Protein AF-A0A066WRY9-F1 (afdb_monomer)

Organism: NCBI:txid1492738

Structure (mmCIF, N/CA/C/O backbone):
data_AF-A0A066WRY9-F1
#
_entry.id   AF-A0A066WRY9-F1
#
loop_
_atom_site.group_PDB
_atom_site.id
_atom_site.type_symbol
_atom_site.label_atom_id
_atom_site.label_alt_id
_atom_site.label_comp_id
_atom_site.label_asym_id
_atom_site.label_entity_id
_atom_site.label_seq_id
_atom_site.pdbx_PDB_ins_code
_atom_site.Cartn_x
_atom_site.Cartn_y
_atom_site.Cartn_z
_atom_site.occupancy
_atom_site.B_iso_or_equiv
_atom_site.auth_seq_id
_atom_site.auth_comp_id
_atom_site.auth_asym_id
_atom_site.auth_atom_id
_atom_site.pdbx_PDB_model_num
ATOM 1 N N . MET A 1 1 ? 4.519 -22.756 -30.132 1.00 34.31 1 MET A N 1
ATOM 2 C CA . MET A 1 1 ? 4.756 -21.358 -29.706 1.00 34.31 1 MET A CA 1
ATOM 3 C C . MET A 1 1 ? 3.514 -20.872 -28.980 1.00 34.31 1 MET A C 1
ATOM 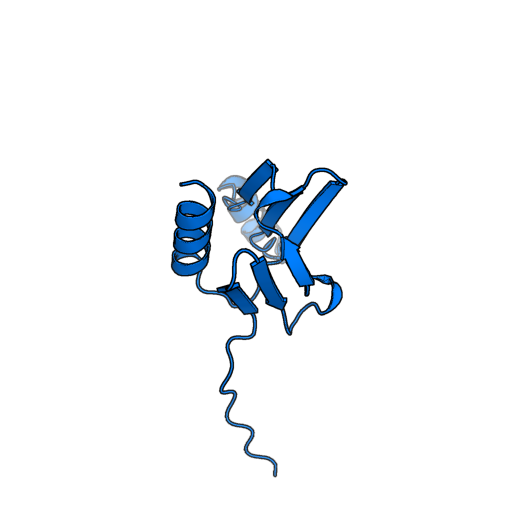5 O O . MET A 1 1 ? 2.454 -20.861 -29.589 1.00 34.31 1 MET A O 1
ATOM 9 N N . LYS A 1 2 ? 3.602 -20.579 -27.677 1.00 33.09 2 LYS A N 1
ATOM 10 C CA . LYS A 1 2 ? 2.470 -20.047 -26.904 1.00 33.09 2 LYS A CA 1
ATOM 11 C C . LYS A 1 2 ? 2.361 -18.541 -27.152 1.00 33.09 2 LYS A C 1
ATOM 13 O O . LYS A 1 2 ? 3.245 -17.794 -26.748 1.00 33.09 2 LYS A O 1
ATOM 18 N N . ASN A 1 3 ? 1.285 -18.118 -27.808 1.00 44.00 3 ASN A N 1
ATOM 19 C CA . ASN A 1 3 ? 0.865 -16.720 -27.871 1.00 44.00 3 ASN A CA 1
ATOM 20 C C . ASN A 1 3 ? 0.121 -16.380 -26.574 1.00 44.00 3 ASN A C 1
ATOM 22 O O . ASN A 1 3 ? -1.107 -16.396 -26.539 1.00 44.00 3 ASN A O 1
ATOM 26 N N . GLU A 1 4 ? 0.845 -16.114 -25.491 1.00 40.78 4 GLU A N 1
ATOM 27 C CA . GLU A 1 4 ? 0.231 -15.514 -24.304 1.00 40.78 4 GLU A CA 1
ATOM 28 C C . GLU A 1 4 ? 0.170 -13.995 -24.500 1.00 40.78 4 GLU A C 1
ATOM 30 O O . GLU A 1 4 ? 1.135 -13.262 -24.293 1.00 40.78 4 GLU A O 1
ATOM 35 N N . ILE A 1 5 ? -0.993 -13.523 -24.952 1.00 48.50 5 ILE A N 1
ATOM 36 C CA . ILE A 1 5 ? -1.377 -12.112 -24.912 1.00 48.50 5 ILE A CA 1
ATOM 37 C C . ILE A 1 5 ? -1.486 -11.750 -23.424 1.00 48.50 5 ILE A C 1
ATOM 39 O O . ILE A 1 5 ? -2.456 -12.143 -22.778 1.00 48.50 5 ILE A O 1
ATOM 43 N N . ARG A 1 6 ? -0.490 -11.055 -22.851 1.00 42.41 6 ARG A N 1
ATOM 44 C CA . ARG A 1 6 ? -0.572 -10.529 -21.474 1.00 42.41 6 ARG A CA 1
ATOM 45 C C . ARG A 1 6 ? -1.826 -9.658 -21.361 1.00 42.41 6 ARG A C 1
ATOM 47 O O . ARG A 1 6 ? -1.872 -8.576 -21.940 1.00 42.41 6 ARG A O 1
ATOM 54 N N . LYS A 1 7 ? -2.850 -10.154 -20.662 1.00 39.44 7 LYS A N 1
ATOM 55 C CA . LYS A 1 7 ? -4.183 -9.532 -20.589 1.00 39.44 7 LYS A CA 1
ATOM 56 C C . LYS A 1 7 ? -4.581 -9.046 -19.192 1.00 39.44 7 LYS A C 1
ATOM 58 O O . LYS A 1 7 ? -5.725 -8.654 -19.013 1.00 39.44 7 LYS A O 1
ATOM 63 N N . PHE A 1 8 ? -3.662 -9.055 -18.229 1.00 47.41 8 PHE A N 1
ATOM 64 C CA . PHE A 1 8 ? -3.947 -8.716 -16.835 1.00 47.41 8 PHE A CA 1
ATOM 65 C C . PHE A 1 8 ? -2.981 -7.641 -16.331 1.00 47.41 8 PHE A C 1
ATOM 67 O O . PHE A 1 8 ? -1.784 -7.737 -16.628 1.00 47.41 8 PHE A O 1
ATOM 74 N N . PRO A 1 9 ? -3.456 -6.613 -15.603 1.00 55.69 9 PRO A N 1
ATOM 75 C CA . PRO A 1 9 ? -2.547 -5.762 -14.851 1.00 55.69 9 PRO A CA 1
ATOM 76 C C . PRO A 1 9 ? -1.761 -6.645 -13.868 1.00 55.69 9 PRO A C 1
ATOM 78 O O . PRO A 1 9 ? -2.319 -7.516 -13.211 1.00 55.69 9 PRO A O 1
ATOM 81 N N . LEU A 1 10 ? -0.444 -6.443 -13.795 1.00 68.25 10 LEU A N 1
ATOM 82 C CA . LEU A 1 10 ? 0.435 -7.198 -12.888 1.00 68.25 10 LEU A CA 1
ATOM 83 C C . LEU A 1 10 ? 0.168 -6.857 -11.411 1.00 68.25 10 LEU A C 1
ATOM 85 O O . LEU A 1 10 ? 0.612 -7.574 -10.519 1.00 68.25 10 LEU A O 1
ATOM 89 N N . PHE A 1 11 ? -0.592 -5.789 -11.170 1.00 77.12 11 PHE A N 1
ATOM 90 C CA . PHE A 1 11 ? -1.012 -5.326 -9.864 1.00 77.12 11 PHE A CA 1
ATOM 91 C C . PHE A 1 11 ? -2.472 -4.850 -9.907 1.00 77.12 11 PHE A C 1
ATOM 93 O O . PHE A 1 11 ? -2.823 -3.976 -10.704 1.00 77.12 11 PHE A O 1
ATOM 100 N N . GLU A 1 12 ? -3.304 -5.383 -9.021 1.00 83.31 12 GLU A N 1
ATOM 101 C CA . GLU A 1 12 ? -4.686 -4.981 -8.790 1.00 83.31 12 GLU A CA 1
ATOM 102 C C . GLU A 1 12 ? -4.853 -4.540 -7.339 1.00 83.31 12 GLU A C 1
ATOM 104 O O . GLU A 1 12 ? -4.429 -5.212 -6.398 1.00 83.31 12 GLU A O 1
ATOM 109 N N . LEU A 1 13 ? -5.519 -3.405 -7.175 1.00 86.62 13 LEU A N 1
ATOM 110 C CA . LEU A 1 13 ? -5.962 -2.886 -5.896 1.00 86.62 13 LEU A CA 1
ATOM 111 C C . LEU A 1 13 ? -7.402 -2.439 -6.096 1.00 86.62 13 LEU A C 1
ATOM 113 O O . LEU A 1 13 ? -7.662 -1.651 -7.007 1.00 86.62 13 LEU A O 1
ATOM 117 N N . TYR A 1 14 ? -8.325 -2.952 -5.293 1.00 88.19 14 TYR A N 1
ATOM 118 C CA . TYR A 1 14 ? -9.731 -2.557 -5.344 1.00 88.19 14 TYR A CA 1
ATOM 119 C C . TYR A 1 14 ? -10.437 -2.810 -4.019 1.00 88.19 14 TYR A C 1
ATOM 121 O O . TYR A 1 14 ? -9.963 -3.566 -3.176 1.00 88.19 14 TYR A O 1
ATOM 129 N N . VAL A 1 15 ? -11.566 -2.131 -3.833 1.00 87.56 15 VAL A N 1
ATOM 130 C CA . VAL A 1 15 ? -12.444 -2.328 -2.683 1.00 87.56 15 VAL A CA 1
ATOM 131 C C . VAL A 1 15 ? -13.666 -3.110 -3.136 1.00 87.56 15 VAL A C 1
ATOM 133 O O . VAL A 1 15 ? -14.328 -2.720 -4.095 1.00 87.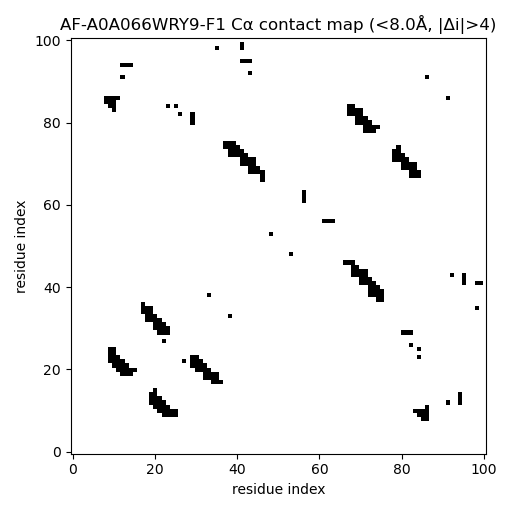56 15 VAL A O 1
ATOM 136 N N . GLU A 1 16 ? -13.979 -4.186 -2.428 1.00 90.69 16 GLU A N 1
ATOM 137 C CA . GLU A 1 16 ? -15.170 -4.997 -2.656 1.00 90.69 16 GLU A CA 1
ATOM 138 C C . GLU A 1 16 ? -15.732 -5.465 -1.309 1.00 90.69 16 GLU A C 1
ATOM 140 O O . GLU A 1 16 ? -14.992 -5.946 -0.458 1.00 90.69 16 GLU A O 1
ATOM 145 N N . ASN A 1 17 ? -17.044 -5.312 -1.094 1.00 90.88 17 ASN A N 1
ATOM 146 C CA . ASN A 1 17 ? -17.748 -5.805 0.100 1.00 90.88 17 ASN A CA 1
ATOM 147 C C . ASN A 1 17 ? -17.105 -5.417 1.451 1.00 90.88 17 ASN A C 1
ATOM 149 O O . ASN A 1 17 ? -17.061 -6.232 2.365 1.00 90.88 17 ASN A O 1
ATOM 153 N N . ASN A 1 18 ? -16.634 -4.171 1.590 1.00 91.94 18 ASN A N 1
ATOM 154 C CA . ASN A 1 18 ? -15.924 -3.669 2.780 1.00 91.94 18 ASN A CA 1
ATOM 155 C C . ASN A 1 18 ? -14.534 -4.294 3.025 1.00 91.94 18 ASN A C 1
ATOM 157 O O . ASN A 1 18 ? -13.964 -4.161 4.107 1.00 91.94 18 ASN A O 1
ATOM 161 N N . PHE A 1 19 ? -13.954 -4.918 2.002 1.00 91.69 19 PHE A N 1
ATOM 162 C CA . PHE A 1 19 ? -12.586 -5.412 2.010 1.00 91.69 19 PHE A CA 1
ATOM 163 C C . PHE A 1 19 ? -11.742 -4.679 0.971 1.00 91.69 19 PHE A C 1
ATOM 165 O O . PHE A 1 19 ? -12.197 -4.380 -0.131 1.00 91.69 19 PHE A O 1
ATOM 172 N N . LEU A 1 20 ? -10.487 -4.418 1.321 1.00 90.94 20 LEU A N 1
ATOM 173 C CA . LEU A 1 20 ? -9.436 -4.042 0.392 1.00 90.94 20 LEU A CA 1
ATOM 174 C C . LEU A 1 20 ? -8.777 -5.314 -0.142 1.00 90.94 20 LEU A C 1
ATOM 176 O O . LEU A 1 20 ? -8.184 -6.082 0.620 1.00 90.94 20 LEU A O 1
ATOM 180 N N . ILE A 1 21 ? -8.871 -5.512 -1.452 1.00 90.75 21 ILE A N 1
ATOM 181 C CA . ILE A 1 21 ? -8.264 -6.626 -2.172 1.00 90.75 21 ILE A CA 1
ATOM 182 C C . ILE A 1 21 ? -6.974 -6.145 -2.829 1.00 90.75 21 ILE A C 1
ATOM 184 O O . ILE A 1 21 ? -6.961 -5.124 -3.522 1.00 90.75 21 ILE A O 1
ATOM 188 N N . ILE A 1 22 ? -5.889 -6.884 -2.599 1.00 89.94 22 ILE A N 1
ATOM 189 C CA . ILE A 1 22 ? -4.566 -6.636 -3.174 1.00 89.94 22 ILE A CA 1
ATOM 190 C C . ILE A 1 22 ? -4.126 -7.897 -3.915 1.00 89.94 22 ILE A C 1
ATOM 192 O O . ILE A 1 22 ? -3.925 -8.939 -3.287 1.00 89.94 22 ILE A O 1
ATOM 196 N N . ASN A 1 23 ? -3.901 -7.777 -5.222 1.00 85.81 23 ASN A N 1
ATOM 197 C CA . ASN A 1 23 ? -3.262 -8.808 -6.037 1.00 85.81 23 ASN A CA 1
ATOM 198 C C . ASN A 1 23 ? -2.016 -8.226 -6.701 1.00 85.81 23 ASN A C 1
ATOM 200 O O . ASN A 1 23 ? -2.107 -7.397 -7.593 1.00 85.81 23 ASN A O 1
ATOM 204 N N . ASN A 1 24 ? -0.843 -8.680 -6.293 1.00 83.00 24 ASN A N 1
ATOM 205 C CA . ASN A 1 24 ? 0.445 -8.363 -6.883 1.00 83.00 24 ASN A CA 1
ATOM 206 C C . ASN A 1 24 ? 1.060 -9.639 -7.478 1.00 83.00 24 ASN A C 1
ATOM 208 O O . ASN A 1 24 ? 1.601 -10.491 -6.771 1.00 83.00 24 ASN A O 1
ATOM 212 N N . HIS A 1 25 ? 0.983 -9.785 -8.799 1.00 78.56 25 HIS A N 1
ATOM 213 C CA . HIS A 1 25 ? 1.544 -10.943 -9.496 1.00 78.56 25 HIS A CA 1
ATOM 214 C C . HIS A 1 25 ? 3.074 -10.991 -9.438 1.00 78.56 25 HIS A C 1
ATOM 216 O O . HIS A 1 25 ? 3.638 -12.085 -9.478 1.00 78.56 25 HIS A O 1
ATOM 222 N N . ASP A 1 26 ? 3.738 -9.838 -9.323 1.00 74.69 26 ASP A N 1
ATOM 223 C CA . ASP A 1 26 ? 5.199 -9.762 -9.237 1.00 74.69 26 ASP A CA 1
ATOM 224 C C . ASP A 1 26 ? 5.699 -10.137 -7.824 1.00 74.69 26 ASP A C 1
ATOM 226 O O . ASP A 1 26 ? 6.807 -10.656 -7.675 1.00 74.69 26 ASP A O 1
ATOM 230 N N . TYR A 1 27 ? 4.872 -9.926 -6.789 1.00 78.38 27 TYR A N 1
ATOM 231 C CA . TYR A 1 27 ? 5.204 -10.189 -5.384 1.00 78.38 27 TYR A CA 1
ATOM 232 C C . TYR A 1 27 ? 4.040 -10.850 -4.641 1.00 78.38 27 TYR A C 1
ATOM 234 O O . TYR A 1 27 ? 3.297 -10.200 -3.912 1.00 78.38 27 TYR A O 1
ATOM 242 N N . ALA A 1 28 ? 3.926 -12.176 -4.748 1.00 79.94 28 ALA A N 1
ATOM 243 C CA . ALA A 1 28 ? 2.820 -12.936 -4.152 1.00 79.94 28 ALA A CA 1
ATOM 244 C C . ALA A 1 28 ? 2.657 -12.755 -2.626 1.00 79.94 28 ALA A C 1
ATOM 246 O O . ALA A 1 28 ? 1.559 -12.927 -2.104 1.00 79.94 28 ALA A O 1
ATOM 247 N N . GLN A 1 29 ? 3.727 -12.396 -1.908 1.00 82.69 29 GLN A N 1
ATOM 248 C CA . GLN A 1 29 ? 3.688 -12.092 -0.470 1.00 82.69 29 GLN A CA 1
ATOM 249 C C . GLN A 1 29 ? 2.873 -10.827 -0.135 1.00 82.69 29 GLN A C 1
ATOM 251 O O . GLN A 1 29 ? 2.389 -10.677 0.987 1.00 82.69 29 GLN A O 1
ATOM 256 N N . ASP A 1 30 ? 2.720 -9.920 -1.102 1.00 84.62 30 ASP A N 1
ATOM 257 C CA . ASP A 1 30 ? 1.980 -8.673 -0.932 1.00 84.62 30 ASP A CA 1
ATOM 258 C C . ASP A 1 30 ? 0.470 -8.905 -1.064 1.00 84.62 30 ASP A C 1
ATOM 260 O O . ASP A 1 30 ? -0.320 -8.118 -0.530 1.00 84.62 30 ASP A O 1
ATOM 264 N N . ASN A 1 31 ? 0.064 -10.011 -1.700 1.00 86.69 31 ASN A N 1
ATOM 265 C CA . ASN A 1 31 ? -1.335 -10.369 -1.901 1.00 86.69 31 ASN A CA 1
ATOM 266 C C . ASN A 1 31 ? -2.070 -10.458 -0.568 1.00 86.69 31 ASN A C 1
ATOM 268 O O . ASN A 1 31 ? -1.506 -10.800 0.479 1.00 86.69 31 ASN A O 1
ATOM 272 N N . GLY A 1 32 ? -3.354 -10.135 -0.588 1.00 89.38 32 GLY A N 1
ATOM 273 C CA . GLY A 1 32 ? -4.180 -10.311 0.588 1.00 89.38 32 GLY A CA 1
ATOM 274 C C . GLY A 1 32 ? -5.499 -9.578 0.519 1.00 89.38 32 GLY A C 1
ATOM 275 O O . GLY A 1 32 ? -5.757 -8.763 -0.362 1.00 89.38 32 GLY A O 1
ATOM 276 N N . ILE A 1 33 ? -6.308 -9.896 1.516 1.00 92.00 33 ILE A N 1
ATOM 277 C CA . ILE A 1 33 ? -7.625 -9.330 1.749 1.00 92.00 33 ILE A CA 1
ATOM 278 C C . ILE A 1 33 ? -7.556 -8.688 3.129 1.00 92.00 33 ILE A C 1
ATOM 280 O O . ILE A 1 33 ? -7.132 -9.336 4.087 1.00 92.00 33 ILE A O 1
ATOM 284 N N . ILE A 1 34 ? -7.907 -7.410 3.216 1.00 90.94 34 ILE A N 1
ATOM 285 C CA . ILE A 1 34 ? -7.859 -6.637 4.45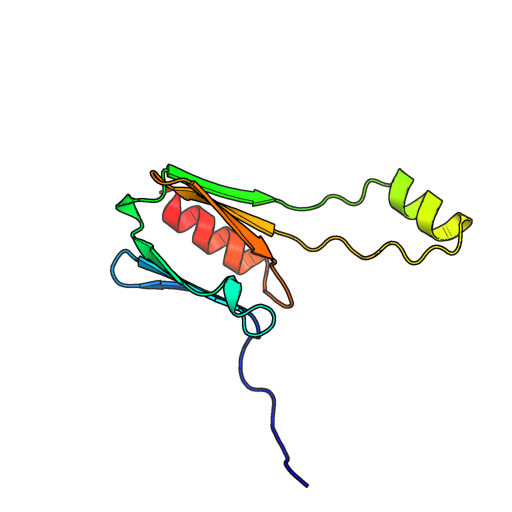9 1.00 90.94 34 ILE A CA 1
ATOM 286 C C . ILE A 1 34 ? -9.246 -6.057 4.700 1.00 90.94 34 ILE A C 1
ATOM 288 O O . ILE A 1 34 ? -9.794 -5.403 3.818 1.00 90.94 34 ILE A O 1
ATOM 292 N N . ASP A 1 35 ? -9.812 -6.280 5.883 1.00 92.81 35 ASP A N 1
ATOM 293 C CA . ASP A 1 35 ? -11.061 -5.626 6.278 1.00 92.81 35 ASP A CA 1
ATOM 294 C C . ASP A 1 35 ? -10.821 -4.119 6.426 1.00 92.81 35 ASP A C 1
ATOM 296 O O . ASP A 1 35 ? -9.887 -3.696 7.115 1.00 92.81 35 ASP A O 1
ATOM 300 N N . LEU A 1 36 ? -11.648 -3.293 5.779 1.00 91.25 36 LEU A N 1
ATOM 301 C CA . LEU A 1 36 ? -11.505 -1.839 5.866 1.00 91.25 36 LEU A CA 1
ATOM 302 C C . LEU A 1 36 ? -11.637 -1.332 7.308 1.00 91.25 36 LEU A C 1
ATOM 304 O O . LEU A 1 36 ? -10.991 -0.350 7.662 1.00 91.25 36 LEU A O 1
ATOM 308 N N . SER A 1 37 ? -12.405 -2.019 8.159 1.00 91.75 37 SER A N 1
ATOM 309 C CA . SER A 1 37 ? -12.565 -1.664 9.575 1.00 91.75 37 SER A CA 1
ATOM 310 C C . SER A 1 37 ? -11.306 -1.900 10.419 1.00 91.75 37 SER A C 1
ATOM 312 O O . SER A 1 37 ? -11.207 -1.395 11.546 1.00 91.75 37 SER A O 1
ATOM 314 N N .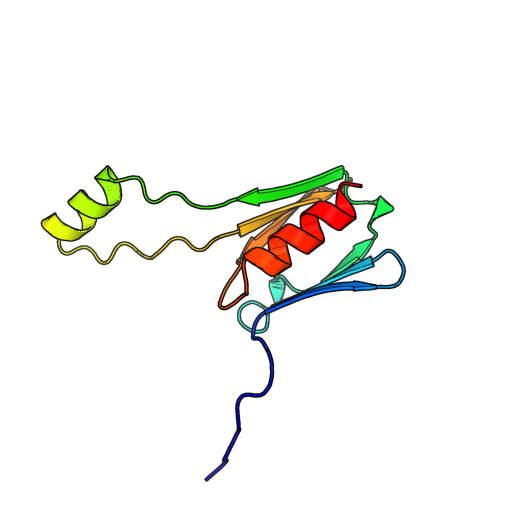 ASP A 1 38 ? -10.332 -2.647 9.896 1.00 92.81 38 ASP A N 1
ATOM 315 C CA . ASP A 1 38 ? -9.035 -2.876 10.530 1.00 92.81 38 ASP A CA 1
ATOM 316 C C . ASP A 1 38 ? -7.956 -1.904 10.061 1.00 92.81 38 ASP A C 1
ATOM 318 O O . ASP A 1 38 ? -6.907 -1.812 10.708 1.00 92.81 38 ASP A O 1
ATOM 322 N N . ILE A 1 39 ? -8.214 -1.145 8.992 1.00 92.88 39 ILE A N 1
ATOM 323 C CA . ILE A 1 39 ? -7.313 -0.114 8.482 1.0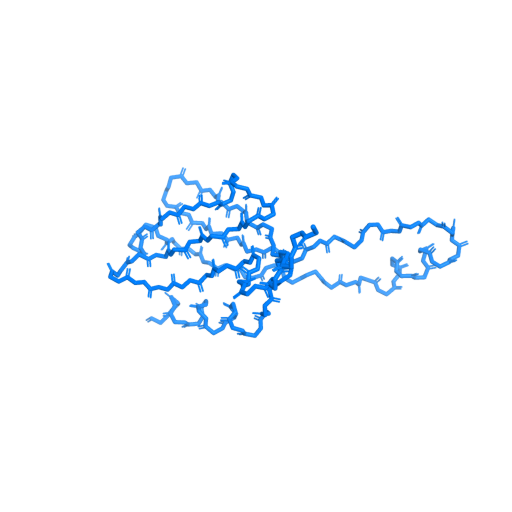0 92.88 39 ILE A CA 1
ATOM 324 C C . ILE A 1 39 ? -7.442 1.139 9.352 1.00 92.88 39 ILE A C 1
ATOM 326 O O . ILE A 1 39 ? -8.472 1.802 9.390 1.00 92.88 39 ILE A O 1
ATOM 330 N N . LEU A 1 40 ? -6.353 1.486 10.035 1.00 92.62 40 LEU A N 1
ATOM 331 C CA . LEU A 1 40 ? -6.231 2.729 10.797 1.00 92.62 40 LEU A CA 1
ATOM 332 C C . LEU A 1 40 ? -5.753 3.878 9.910 1.00 92.62 40 LEU A C 1
ATOM 334 O O . LEU A 1 40 ? -6.138 5.027 10.104 1.00 92.62 40 LEU A O 1
ATOM 338 N N . GLU A 1 41 ? -4.861 3.580 8.967 1.00 91.38 41 GLU A N 1
ATOM 339 C CA . GLU A 1 41 ? -4.305 4.574 8.062 1.00 91.38 41 GLU A CA 1
ATOM 340 C C . GLU A 1 41 ? -3.792 3.913 6.782 1.00 91.38 41 GLU A C 1
ATOM 342 O O . GLU A 1 41 ? -3.175 2.851 6.819 1.00 91.38 41 GLU A O 1
ATOM 347 N N . ILE A 1 42 ? -3.996 4.574 5.643 1.00 89.31 42 ILE A N 1
ATOM 348 C CA . ILE A 1 42 ? -3.430 4.167 4.358 1.00 89.31 42 ILE A CA 1
ATOM 349 C C . ILE A 1 42 ? -2.717 5.347 3.692 1.00 89.31 42 ILE A C 1
ATOM 351 O O . ILE A 1 42 ? -3.247 6.461 3.590 1.00 89.31 42 ILE A O 1
ATOM 355 N N . LYS A 1 43 ? -1.474 5.123 3.265 1.00 87.75 43 LYS A N 1
ATOM 356 C CA . LYS A 1 43 ? -0.591 6.149 2.704 1.00 87.75 43 LYS A CA 1
ATOM 357 C C . LYS A 1 43 ? 0.095 5.644 1.448 1.00 87.75 43 LYS A C 1
ATOM 359 O O . LYS A 1 43 ? 0.674 4.562 1.427 1.00 87.75 43 LYS A O 1
ATOM 364 N N . PHE A 1 44 ? 0.080 6.489 0.427 1.00 84.25 44 PHE A N 1
ATOM 365 C CA . PHE A 1 44 ? 0.954 6.337 -0.721 1.00 84.25 44 PHE A CA 1
ATOM 366 C C . PHE A 1 44 ? 2.301 6.978 -0.390 1.00 84.25 44 PHE A C 1
ATOM 368 O O . PHE A 1 44 ? 2.382 8.182 -0.138 1.00 84.25 44 PHE A O 1
ATOM 375 N N . LEU A 1 45 ? 3.353 6.169 -0.359 1.00 82.00 45 LEU A N 1
ATOM 376 C CA . LEU A 1 45 ? 4.719 6.636 -0.202 1.00 82.00 45 LEU A CA 1
ATOM 377 C C . LEU A 1 45 ? 5.293 6.831 -1.601 1.00 82.00 45 LEU A C 1
ATOM 379 O O . LEU A 1 45 ? 5.911 5.929 -2.169 1.00 82.00 45 LEU A O 1
ATOM 383 N N . LYS A 1 46 ? 5.040 8.022 -2.156 1.00 68.56 46 LYS A N 1
ATOM 384 C CA . LYS A 1 46 ? 5.656 8.449 -3.410 1.00 68.56 46 LYS A CA 1
ATOM 385 C C . LYS A 1 46 ? 7.126 8.703 -3.160 1.00 68.56 46 LYS A C 1
ATOM 387 O O . LYS A 1 46 ? 7.468 9.542 -2.322 1.00 68.56 46 LYS A O 1
ATOM 392 N N . GLN A 1 47 ? 7.991 8.036 -3.907 1.00 63.88 47 GLN A N 1
ATOM 393 C CA . GLN A 1 47 ? 9.404 8.337 -3.798 1.00 63.88 47 GLN A CA 1
ATOM 394 C C . GLN A 1 47 ? 9.738 9.506 -4.714 1.00 63.88 47 GLN A C 1
ATOM 396 O O . GLN A 1 47 ? 9.708 9.401 -5.939 1.00 63.88 47 GLN A O 1
ATOM 401 N N . GLN A 1 48 ? 10.017 10.660 -4.114 1.00 56.09 48 GLN A N 1
ATOM 402 C CA . GLN A 1 48 ? 10.639 11.745 -4.854 1.00 56.09 48 GLN A CA 1
ATOM 403 C C . GLN A 1 48 ? 12.089 11.338 -5.097 1.00 56.09 48 GLN A C 1
ATOM 405 O O . GLN A 1 48 ? 12.812 11.026 -4.152 1.00 56.09 48 GLN A O 1
ATOM 410 N N . PHE A 1 49 ? 12.497 11.296 -6.366 1.00 54.25 49 PHE A N 1
ATOM 411 C CA . PHE A 1 49 ? 13.915 11.330 -6.683 1.00 54.25 49 PHE A CA 1
ATOM 412 C C . PHE A 1 49 ? 14.445 12.639 -6.129 1.00 54.25 49 PHE A C 1
ATOM 414 O O . PHE A 1 49 ? 14.049 13.709 -6.597 1.00 54.25 49 PHE A O 1
ATOM 421 N N . ASP A 1 50 ? 15.309 12.551 -5.127 1.00 55.88 50 ASP A N 1
ATOM 422 C CA . ASP A 1 50 ? 16.075 13.717 -4.745 1.00 55.88 50 ASP A CA 1
ATOM 423 C C . ASP A 1 50 ? 16.968 14.059 -5.944 1.00 55.88 50 ASP A C 1
ATOM 425 O O . ASP A 1 50 ? 17.645 13.188 -6.502 1.00 55.88 50 ASP A O 1
ATOM 429 N N . PHE A 1 51 ? 16.919 15.303 -6.414 1.00 57.12 51 PHE A N 1
ATOM 430 C CA . PHE A 1 51 ? 17.632 15.734 -7.624 1.00 57.12 51 PHE A CA 1
ATOM 431 C C . PHE A 1 51 ? 19.138 15.432 -7.509 1.00 57.12 51 PHE A C 1
ATOM 433 O O . PHE A 1 51 ? 19.817 15.139 -8.493 1.00 57.12 51 PHE A O 1
ATOM 440 N N . ILE A 1 52 ? 19.633 15.435 -6.270 1.00 59.19 52 ILE A N 1
ATOM 441 C CA . ILE A 1 52 ? 20.992 15.068 -5.886 1.00 59.19 52 ILE A CA 1
ATOM 442 C C . ILE A 1 52 ? 21.276 13.585 -6.168 1.00 59.19 52 ILE A C 1
ATOM 444 O O . ILE A 1 52 ? 22.316 13.273 -6.745 1.00 59.19 52 ILE A O 1
ATOM 448 N N . GLU A 1 53 ? 20.362 12.667 -5.837 1.00 60.62 53 GLU A N 1
ATOM 449 C CA . GLU A 1 53 ? 20.535 11.235 -6.122 1.00 60.62 53 GLU A CA 1
ATOM 450 C C . GLU A 1 53 ? 20.607 10.974 -7.632 1.00 60.62 53 GLU A C 1
ATOM 452 O O . GLU A 1 53 ? 21.428 10.173 -8.074 1.00 60.62 53 GLU A O 1
ATOM 457 N N . TYR A 1 54 ? 19.823 11.694 -8.444 1.00 62.12 54 TYR A N 1
ATOM 458 C CA . TYR A 1 54 ? 19.901 11.602 -9.907 1.00 62.12 54 TYR A CA 1
ATOM 459 C C . TYR A 1 54 ? 21.264 12.062 -10.449 1.00 62.12 54 TYR A C 1
ATOM 461 O O . TYR A 1 54 ? 21.860 11.388 -11.293 1.00 62.12 54 TYR A O 1
ATOM 469 N N . ILE A 1 55 ? 21.787 13.183 -9.942 1.00 63.94 55 ILE A N 1
ATOM 470 C CA . ILE A 1 55 ? 23.104 13.699 -10.343 1.00 63.94 55 ILE A CA 1
ATOM 471 C C . ILE A 1 55 ? 24.213 12.722 -9.931 1.00 63.94 55 ILE A C 1
ATOM 473 O O . ILE A 1 55 ? 25.095 12.427 -10.736 1.00 63.94 55 ILE A O 1
ATOM 477 N N . ILE A 1 56 ? 24.150 12.160 -8.720 1.00 62.84 56 ILE A N 1
ATOM 478 C CA . ILE A 1 56 ? 25.116 11.157 -8.248 1.00 62.84 56 ILE A CA 1
ATOM 479 C C . ILE A 1 56 ? 25.043 9.885 -9.108 1.00 62.84 56 ILE A C 1
ATOM 481 O O . ILE A 1 56 ? 26.085 9.373 -9.510 1.00 62.84 56 ILE A O 1
ATOM 485 N N . ALA A 1 57 ? 23.843 9.411 -9.472 1.00 62.94 57 ALA A N 1
ATOM 486 C CA . ALA A 1 57 ? 23.659 8.268 -10.380 1.00 62.94 57 ALA A CA 1
ATOM 487 C C . ALA A 1 57 ? 24.394 8.470 -11.705 1.00 62.94 57 ALA A C 1
ATOM 489 O O . ALA A 1 57 ? 25.111 7.589 -12.184 1.00 62.94 57 ALA A O 1
ATOM 490 N N . PHE A 1 58 ? 24.193 9.655 -12.282 1.00 61.03 58 PHE A N 1
ATOM 491 C CA . PHE A 1 58 ? 24.707 10.023 -13.589 1.00 61.03 58 PHE A CA 1
ATOM 492 C C . PHE A 1 58 ? 26.232 10.140 -13.577 1.00 61.03 58 PHE A C 1
ATOM 494 O O . PHE A 1 58 ? 26.896 9.608 -14.462 1.00 61.03 58 PHE A O 1
ATOM 501 N N . VAL A 1 59 ? 26.793 10.788 -12.552 1.00 73.94 59 VAL A N 1
ATOM 502 C CA . VAL A 1 59 ? 28.242 11.001 -12.435 1.00 73.94 59 VAL A CA 1
ATOM 503 C C . VAL A 1 59 ? 28.975 9.718 -12.035 1.00 73.94 59 VAL A C 1
ATOM 505 O O . VAL A 1 59 ? 30.079 9.470 -12.511 1.00 73.94 59 VAL A O 1
ATOM 508 N N . SER A 1 60 ? 28.385 8.883 -11.177 1.00 68.94 60 SER A N 1
ATOM 509 C CA . SER A 1 60 ? 29.048 7.677 -10.668 1.00 68.94 60 SER A CA 1
ATOM 510 C C . SER A 1 60 ? 28.904 6.451 -11.575 1.00 68.94 60 SER A C 1
ATOM 512 O O . SER A 1 60 ? 29.507 5.421 -11.282 1.00 68.94 60 SER A O 1
ATOM 514 N N . GLY A 1 61 ? 28.096 6.507 -12.642 1.00 59.22 61 GLY A N 1
ATOM 515 C CA . GLY A 1 61 ? 27.806 5.337 -13.487 1.00 59.22 61 GLY A CA 1
ATOM 516 C C . GLY A 1 61 ? 27.117 4.192 -12.728 1.00 59.22 61 GLY A C 1
ATOM 517 O O . GLY A 1 61 ? 27.021 3.069 -13.224 1.00 59.22 61 GLY A O 1
ATOM 518 N N . ILE A 1 62 ? 26.647 4.466 -11.507 1.00 58.59 62 ILE A N 1
ATOM 519 C CA . ILE A 1 62 ? 25.951 3.512 -10.657 1.00 58.59 62 ILE A CA 1
ATOM 520 C C . ILE A 1 62 ? 24.508 3.490 -11.131 1.00 58.59 62 ILE A C 1
ATOM 522 O O . ILE A 1 62 ? 23.809 4.503 -11.103 1.00 58.59 62 ILE A O 1
ATOM 526 N N . ASN A 1 63 ? 24.046 2.312 -11.538 1.00 49.88 63 ASN A N 1
ATOM 527 C CA . ASN A 1 63 ? 22.639 2.084 -11.809 1.00 49.88 63 ASN A CA 1
ATOM 528 C C . ASN A 1 63 ? 21.884 2.176 -10.474 1.00 49.88 63 ASN A C 1
ATOM 530 O O . ASN A 1 63 ? 21.764 1.185 -9.748 1.00 49.88 63 ASN A O 1
ATOM 534 N N . ILE A 1 64 ? 21.447 3.383 -10.098 1.00 53.56 64 ILE A N 1
ATOM 535 C CA . ILE A 1 64 ? 20.600 3.567 -8.925 1.00 53.56 64 ILE A CA 1
ATOM 536 C C . ILE A 1 64 ? 19.324 2.798 -9.222 1.00 53.56 64 ILE A C 1
ATOM 538 O O . ILE A 1 64 ? 18.530 3.187 -10.081 1.00 53.56 64 ILE A O 1
ATOM 542 N N . ARG A 1 65 ? 19.149 1.661 -8.537 1.00 47.25 65 ARG A N 1
ATOM 543 C CA . ARG A 1 65 ? 17.897 0.911 -8.582 1.00 47.25 65 ARG A CA 1
ATOM 544 C C . ARG A 1 65 ? 16.798 1.904 -8.241 1.00 47.25 65 ARG A C 1
ATOM 546 O O . ARG A 1 65 ? 16.761 2.386 -7.111 1.00 47.25 65 ARG A O 1
ATOM 553 N N . LYS A 1 66 ? 15.942 2.205 -9.224 1.00 52.19 66 LYS A N 1
ATOM 554 C CA . LYS A 1 66 ? 14.673 2.910 -9.033 1.00 52.19 66 LYS A CA 1
ATOM 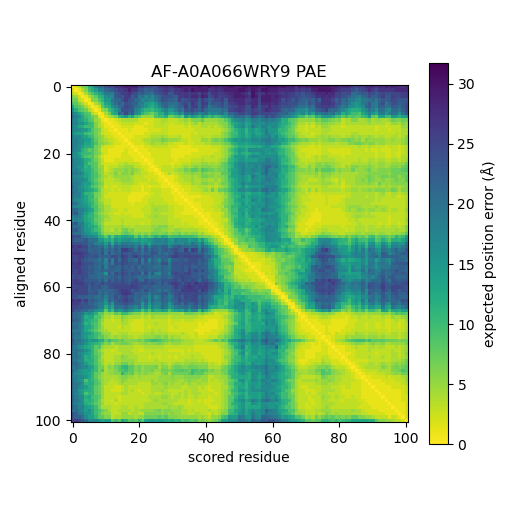555 C C . LYS A 1 66 ? 13.997 2.269 -7.829 1.00 52.19 66 LYS A C 1
ATOM 557 O O . LYS A 1 66 ? 13.501 1.147 -7.927 1.00 52.19 66 LYS A O 1
ATOM 562 N N . ARG A 1 67 ? 14.066 2.931 -6.678 1.00 55.41 67 ARG A N 1
ATOM 563 C CA . ARG A 1 67 ? 13.320 2.489 -5.512 1.00 55.41 67 ARG A CA 1
ATOM 564 C C . ARG A 1 67 ? 11.844 2.685 -5.886 1.00 55.41 67 ARG A C 1
ATOM 566 O O . ARG A 1 67 ? 11.476 3.722 -6.435 1.00 55.41 67 ARG A O 1
ATOM 573 N N . SER A 1 68 ? 11.069 1.609 -5.802 1.00 64.06 68 SER A N 1
ATOM 574 C CA . SER A 1 68 ? 9.710 1.572 -6.347 1.00 64.06 68 SER A CA 1
ATOM 575 C C . SER A 1 68 ? 8.738 2.236 -5.377 1.00 64.06 68 SER A C 1
ATOM 577 O O . SER A 1 68 ? 8.952 2.186 -4.164 1.00 64.06 68 SER A O 1
ATOM 579 N N . ASP A 1 69 ? 7.675 2.839 -5.910 1.00 77.50 69 ASP A N 1
ATOM 580 C CA . ASP A 1 69 ? 6.609 3.408 -5.089 1.00 77.50 69 ASP A CA 1
ATOM 581 C C . ASP A 1 69 ? 6.022 2.335 -4.161 1.00 77.50 69 ASP A C 1
ATOM 583 O O . ASP A 1 69 ? 5.972 1.146 -4.499 1.00 77.50 69 ASP A O 1
ATOM 587 N N . LYS A 1 70 ? 5.593 2.748 -2.966 1.00 84.81 70 LYS A N 1
ATOM 588 C CA . LYS A 1 70 ? 5.036 1.831 -1.967 1.00 84.81 70 LYS A CA 1
ATOM 589 C C . LYS A 1 70 ? 3.673 2.289 -1.481 1.00 84.81 70 LYS A C 1
ATOM 591 O O . LYS A 1 70 ? 3.440 3.476 -1.252 1.00 84.81 70 LYS A O 1
ATOM 596 N N . LEU A 1 71 ? 2.799 1.322 -1.236 1.00 88.25 71 LEU A N 1
ATOM 597 C CA . LEU A 1 71 ? 1.574 1.515 -0.473 1.00 88.25 71 LEU A CA 1
ATOM 598 C C . LEU A 1 71 ? 1.812 1.033 0.955 1.00 88.25 71 LEU A C 1
ATOM 600 O O . LEU A 1 71 ? 2.161 -0.125 1.167 1.00 88.25 71 LEU A O 1
ATOM 604 N N . GLN A 1 72 ? 1.619 1.911 1.933 1.00 90.88 72 GLN A N 1
ATOM 605 C CA . GLN A 1 72 ? 1.701 1.559 3.345 1.00 90.88 72 GLN A CA 1
ATOM 606 C C . GLN A 1 72 ? 0.297 1.535 3.945 1.00 90.88 72 GLN A C 1
ATOM 608 O O . GLN A 1 72 ? -0.437 2.523 3.878 1.00 90.88 72 GLN A O 1
ATOM 613 N N . ILE A 1 73 ? -0.057 0.404 4.548 1.00 91.75 73 ILE A N 1
ATOM 614 C CA . ILE A 1 73 ? -1.335 0.170 5.215 1.00 91.75 73 ILE A CA 1
ATOM 615 C C . ILE A 1 73 ? -1.037 -0.108 6.684 1.00 91.75 73 ILE A C 1
ATOM 617 O O . ILE A 1 73 ? -0.437 -1.124 7.037 1.00 91.75 73 ILE A O 1
ATOM 621 N N . LYS A 1 74 ? -1.444 0.811 7.553 1.00 93.25 74 LYS A N 1
ATOM 622 C CA . LYS A 1 74 ? -1.389 0.641 8.999 1.00 93.25 74 LYS A CA 1
ATOM 623 C C . LYS A 1 74 ? -2.712 0.055 9.463 1.00 93.25 74 LYS A C 1
ATOM 625 O O . LYS A 1 74 ? -3.766 0.662 9.290 1.00 93.25 74 LYS A O 1
ATOM 630 N N . MET A 1 75 ? -2.630 -1.113 10.072 1.00 93.25 75 MET A N 1
ATOM 631 C CA . MET A 1 75 ? -3.753 -1.864 10.612 1.00 93.25 75 MET A CA 1
ATOM 632 C C . MET A 1 75 ? -3.657 -1.911 12.140 1.00 93.25 75 MET A C 1
ATOM 634 O O . MET A 1 75 ? -2.616 -1.590 12.720 1.00 93.25 75 MET A O 1
ATOM 638 N N . LYS A 1 76 ? -4.721 -2.355 12.815 1.00 91.56 76 LYS A N 1
ATOM 639 C CA . LYS A 1 76 ? -4.708 -2.554 14.280 1.00 91.56 76 LYS A CA 1
ATOM 640 C C . LYS A 1 76 ? -3.609 -3.513 14.751 1.00 91.56 76 LYS A C 1
ATOM 642 O O . LYS A 1 76 ? -3.076 -3.342 15.842 1.00 91.56 76 LYS A O 1
ATOM 647 N N . ASN A 1 77 ? -3.276 -4.512 13.935 1.00 89.06 77 ASN A N 1
ATOM 648 C CA . ASN A 1 77 ? -2.328 -5.579 14.261 1.00 89.06 77 ASN A CA 1
ATOM 649 C C . ASN A 1 77 ? -0.906 -5.354 13.711 1.00 89.06 77 ASN A C 1
ATOM 651 O O . ASN A 1 77 ? -0.040 -6.196 13.936 1.00 89.06 77 ASN A O 1
ATOM 655 N N . GLY A 1 78 ? -0.642 -4.253 12.998 1.00 91.81 78 GLY A N 1
ATOM 656 C CA . GLY A 1 78 ? 0.682 -3.990 12.437 1.00 91.81 78 GLY A CA 1
ATOM 657 C C . GLY A 1 78 ? 0.677 -3.089 11.208 1.00 91.81 78 GLY A C 1
ATOM 658 O O . GLY A 1 78 ? -0.294 -2.397 10.913 1.00 91.81 78 GLY A O 1
ATOM 659 N N . ILE A 1 79 ? 1.797 -3.085 10.489 1.00 91.94 79 ILE A N 1
ATOM 660 C CA . ILE A 1 79 ? 1.982 -2.308 9.260 1.00 91.94 79 ILE A CA 1
ATOM 661 C C . ILE A 1 79 ? 2.280 -3.284 8.125 1.00 91.94 79 ILE A C 1
ATOM 663 O O . ILE A 1 79 ? 3.164 -4.129 8.256 1.00 91.94 79 ILE A O 1
ATOM 667 N N . LYS A 1 80 ? 1.562 -3.146 7.010 1.00 89.75 80 LYS A N 1
ATOM 668 C CA . LYS A 1 80 ? 1.838 -3.849 5.757 1.00 89.75 80 LYS A CA 1
ATOM 669 C C . LYS A 1 80 ? 2.323 -2.841 4.721 1.00 89.75 80 LYS A C 1
ATOM 671 O O . LYS A 1 80 ? 1.656 -1.842 4.462 1.00 89.75 80 LYS A O 1
ATOM 676 N N . GLU A 1 81 ? 3.491 -3.099 4.145 1.00 89.38 81 GLU A N 1
ATOM 677 C CA . GLU A 1 81 ? 4.017 -2.342 3.009 1.00 89.38 81 GLU A CA 1
ATOM 678 C C . GLU A 1 81 ? 3.924 -3.198 1.754 1.00 89.38 81 GLU A C 1
ATOM 680 O O . GLU A 1 81 ? 4.330 -4.356 1.771 1.00 89.38 81 GLU A O 1
ATOM 685 N N . ILE A 1 82 ? 3.395 -2.622 0.683 1.00 85.69 82 ILE A N 1
ATOM 686 C CA . ILE A 1 82 ? 3.200 -3.287 -0.603 1.00 85.69 82 ILE A CA 1
ATOM 687 C C . ILE A 1 82 ? 4.006 -2.534 -1.646 1.00 85.69 82 ILE A C 1
ATOM 689 O O . ILE A 1 82 ? 3.937 -1.301 -1.723 1.00 85.69 82 ILE A O 1
ATOM 693 N N . LEU A 1 83 ? 4.772 -3.273 -2.443 1.00 81.75 83 LEU A N 1
ATOM 694 C CA . LEU A 1 83 ? 5.529 -2.689 -3.534 1.00 81.75 83 LEU A CA 1
ATOM 695 C C . LEU A 1 83 ? 4.608 -2.478 -4.734 1.00 81.75 83 LEU A C 1
ATOM 697 O O . LEU A 1 83 ? 3.961 -3.404 -5.213 1.00 81.75 83 LEU A O 1
ATOM 701 N N . LEU A 1 84 ? 4.564 -1.253 -5.241 1.00 77.94 84 LEU A N 1
ATOM 702 C CA . LEU A 1 84 ? 3.717 -0.896 -6.367 1.00 77.94 84 LEU A CA 1
ATOM 703 C C . LEU A 1 84 ? 4.513 -1.042 -7.665 1.00 77.94 84 LEU A C 1
ATOM 705 O O . LEU A 1 84 ? 5.132 -0.092 -8.148 1.00 77.94 84 LEU A O 1
ATOM 709 N N . THR A 1 85 ? 4.521 -2.248 -8.231 1.00 70.50 85 THR A N 1
ATOM 710 C CA . THR A 1 85 ? 5.139 -2.516 -9.535 1.00 70.50 85 THR A CA 1
ATOM 711 C C . THR A 1 85 ? 4.099 -2.505 -10.643 1.00 70.50 85 THR A C 1
ATOM 713 O O . THR A 1 85 ? 3.003 -3.033 -10.495 1.00 70.50 85 THR A O 1
ATOM 716 N N . ASN A 1 86 ? 4.441 -1.883 -11.778 1.00 68.94 86 ASN A N 1
ATOM 717 C CA . ASN A 1 86 ? 3.631 -1.921 -13.002 1.00 68.94 86 ASN A CA 1
ATOM 718 C C . ASN A 1 86 ? 2.143 -1.549 -12.803 1.00 68.94 86 ASN A C 1
ATOM 720 O O . ASN A 1 86 ? 1.270 -2.120 -13.458 1.00 68.94 86 ASN A O 1
ATOM 724 N N . CYS A 1 87 ? 1.854 -0.594 -11.913 1.00 71.94 87 CYS A N 1
ATOM 725 C CA . CYS A 1 87 ? 0.495 -0.157 -11.595 1.00 71.94 87 CYS A CA 1
ATOM 726 C C . CYS A 1 87 ? 0.227 1.296 -12.019 1.00 71.94 87 CYS A C 1
ATOM 728 O O . CYS A 1 87 ? 1.147 2.099 -12.193 1.00 71.94 87 CYS A O 1
ATOM 730 N N . ASP A 1 88 ? -1.053 1.635 -12.179 1.00 78.56 88 ASP A N 1
ATOM 731 C CA . ASP A 1 88 ? -1.503 3.006 -12.423 1.00 78.56 88 ASP A CA 1
ATOM 732 C C . ASP A 1 88 ? -1.648 3.753 -11.091 1.00 78.56 88 ASP A C 1
ATOM 734 O O . ASP A 1 88 ? -2.606 3.556 -10.340 1.00 78.56 88 ASP A O 1
ATOM 738 N N . ILE A 1 89 ? -0.678 4.620 -10.801 1.00 78.19 89 ILE A N 1
ATOM 739 C CA . ILE A 1 89 ? -0.597 5.367 -9.542 1.00 78.19 89 ILE A CA 1
ATOM 740 C C . ILE A 1 89 ? -1.817 6.269 -9.317 1.00 78.19 89 ILE A C 1
ATOM 742 O O . ILE A 1 89 ? -2.240 6.434 -8.173 1.00 78.19 89 ILE A O 1
ATOM 746 N N . ASN A 1 90 ? -2.418 6.822 -10.377 1.00 78.88 90 ASN A N 1
ATOM 747 C CA . ASN A 1 90 ? -3.594 7.684 -10.226 1.00 78.88 90 ASN A CA 1
ATOM 748 C C . ASN A 1 90 ? -4.779 6.877 -9.690 1.00 78.88 90 ASN A C 1
ATOM 750 O O . ASN A 1 90 ? -5.433 7.299 -8.741 1.00 78.88 90 ASN A O 1
ATOM 754 N N . LYS A 1 91 ? -4.977 5.660 -10.209 1.00 82.12 91 LYS A N 1
ATOM 755 C CA . LYS A 1 91 ? -6.025 4.754 -9.721 1.00 82.12 91 LYS A CA 1
ATOM 756 C C . LYS A 1 91 ? -5.777 4.311 -8.285 1.00 82.12 91 LYS A C 1
ATOM 758 O O . LYS A 1 91 ? -6.710 4.277 -7.491 1.00 82.12 91 LYS A O 1
ATOM 763 N N . VAL A 1 92 ? -4.526 4.011 -7.927 1.00 82.12 92 VAL A N 1
ATOM 764 C CA . VAL A 1 92 ? -4.160 3.697 -6.534 1.00 82.12 92 VAL A CA 1
ATOM 765 C C . VAL A 1 92 ? -4.513 4.867 -5.610 1.00 82.12 92 VAL A C 1
ATOM 767 O O . VAL A 1 92 ? -5.080 4.662 -4.537 1.00 82.12 92 VAL A O 1
ATOM 770 N N . GLN A 1 93 ? -4.235 6.100 -6.037 1.00 83.12 93 GLN A N 1
ATOM 771 C CA . GLN A 1 93 ? -4.567 7.300 -5.275 1.00 83.12 93 GLN A CA 1
ATOM 772 C C . GLN A 1 93 ? -6.084 7.503 -5.132 1.00 83.12 93 GLN A C 1
ATOM 774 O O . GLN A 1 93 ? -6.540 7.873 -4.048 1.00 83.12 93 GLN A O 1
ATOM 779 N N . ASP A 1 94 ? -6.866 7.214 -6.175 1.00 86.50 94 ASP A N 1
ATOM 780 C CA . ASP A 1 94 ? -8.331 7.262 -6.125 1.00 86.50 94 ASP A CA 1
ATOM 781 C C . ASP A 1 94 ? -8.890 6.282 -5.088 1.00 86.50 94 ASP A C 1
ATOM 783 O O . ASP A 1 94 ? -9.743 6.653 -4.281 1.00 86.50 94 ASP A O 1
ATOM 787 N N . ILE A 1 95 ? -8.352 5.061 -5.032 1.00 85.19 95 ILE A N 1
ATOM 788 C CA . ILE A 1 95 ? -8.750 4.058 -4.032 1.00 85.19 95 ILE A CA 1
ATOM 789 C C . ILE A 1 95 ? -8.426 4.525 -2.617 1.00 85.19 95 ILE A C 1
ATOM 791 O O . ILE A 1 95 ? -9.265 4.434 -1.723 1.00 85.19 95 ILE A O 1
ATOM 795 N N . ILE A 1 96 ? -7.230 5.075 -2.404 1.00 86.00 96 ILE A N 1
ATOM 796 C CA . ILE A 1 96 ? -6.842 5.644 -1.108 1.00 86.00 96 ILE A CA 1
ATOM 797 C C . ILE A 1 96 ? -7.821 6.741 -0.682 1.00 86.00 96 ILE A C 1
ATOM 799 O O . ILE A 1 96 ? -8.196 6.811 0.488 1.00 86.00 96 ILE A O 1
ATOM 803 N N . ASN A 1 97 ? -8.248 7.589 -1.618 1.00 84.56 97 ASN A N 1
ATOM 804 C CA . ASN A 1 97 ? -9.206 8.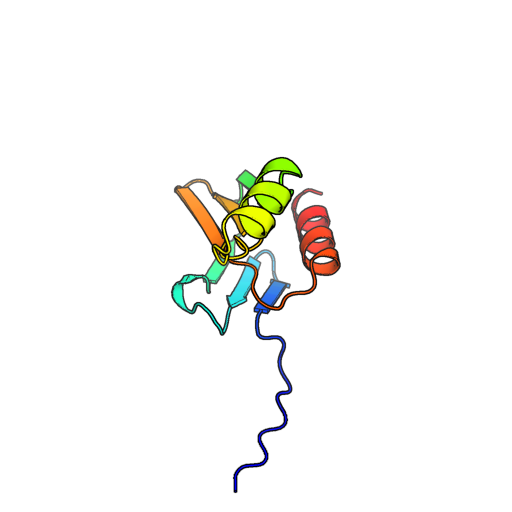656 -1.343 1.00 84.56 97 ASN A CA 1
ATOM 805 C C . ASN A 1 97 ? -10.609 8.117 -1.023 1.00 84.56 97 ASN A C 1
ATOM 807 O O . ASN A 1 97 ? -11.330 8.761 -0.268 1.00 84.56 97 ASN A O 1
ATOM 811 N N . ILE A 1 98 ? -10.994 6.958 -1.566 1.00 83.56 98 ILE A N 1
ATOM 812 C CA . ILE A 1 98 ? -12.248 6.272 -1.220 1.00 83.56 98 ILE A CA 1
ATOM 813 C C . ILE A 1 98 ? -12.177 5.710 0.201 1.00 83.56 98 ILE A C 1
ATOM 815 O O . ILE A 1 98 ? -13.106 5.912 0.967 1.00 83.56 98 ILE A O 1
ATOM 819 N N . ILE A 1 99 ? -11.072 5.058 0.569 1.00 83.06 99 ILE A N 1
ATOM 820 C CA . ILE A 1 99 ? -10.899 4.439 1.897 1.00 83.06 99 ILE A CA 1
AT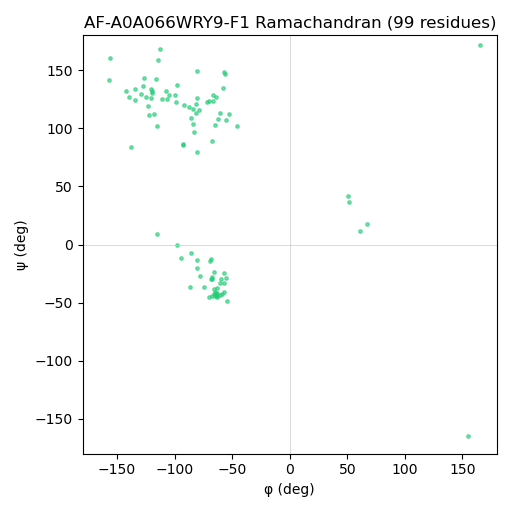OM 821 C C . ILE A 1 99 ? -10.820 5.489 3.015 1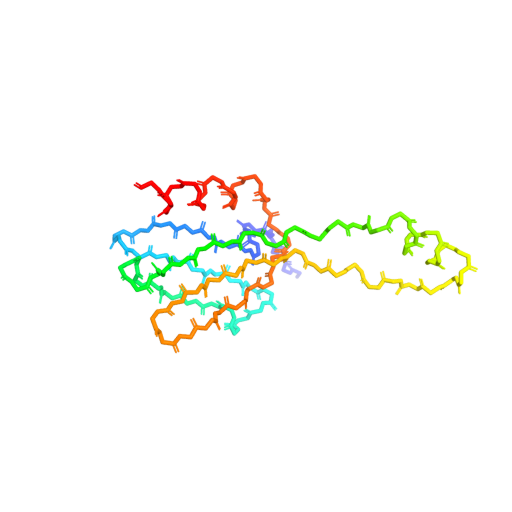.00 83.06 99 ILE A C 1
ATOM 823 O O . ILE A 1 99 ? -11.186 5.216 4.151 1.00 83.06 99 ILE A O 1
ATOM 827 N N . LYS A 1 100 ? -10.313 6.688 2.710 1.00 80.00 100 LYS A N 1
ATOM 828 C CA . LYS A 1 100 ? -10.192 7.791 3.677 1.00 80.00 100 LYS A CA 1
ATOM 829 C C . LYS A 1 100 ? -11.483 8.578 3.913 1.00 80.00 100 LYS A C 1
ATOM 831 O O . LYS A 1 100 ? -11.485 9.413 4.815 1.00 80.00 100 LYS A O 1
ATOM 836 N N . LYS A 1 101 ? -12.500 8.403 3.068 1.00 66.38 101 LYS A N 1
ATOM 837 C CA . LYS A 1 101 ? -13.803 9.063 3.221 1.00 66.38 101 LYS A CA 1
ATOM 838 C C . LYS A 1 101 ? -14.648 8.339 4.255 1.00 66.38 101 LYS A C 1
ATOM 840 O O . LYS A 1 101 ? -15.324 9.065 5.013 1.00 66.38 101 LYS A O 1
#

Radius of gyration: 16.4 Å; Cα contacts (8 Å, |Δi|>4): 138; chains: 1; bounding box: 47×37×44 Å

Nearest PDB structures (foldseek):
  7xsx-assembly1_j  TM=7.043E-01  e=1.677E+00  Komagataella phaffii
  7xt7-assembly1_j  TM=7.043E-01  e=2.006E+00  Komagataella phaffii
  7xtd-assembly1_j  TM=4.701E-01  e=1.320E+00  Komagataella phaffii
  7xti-assembly1_j  TM=4.279E-01  e=2.129E+00  Komagataella phaffii
  2kjp-assembly1_A  TM=2.664E-01  e=2.260E+00  Bacillus subtilis

Mean predicted aligned error: 10.08 Å

Sequence (101 aa):
MKNEIRKFPLFELYVENNFLIINNHDYAQDNGIIDLSDILEIKFLKQQFDFIEYIIAFVSGINIRKRSDKLQIKMKNGIKEILLTNCDINKVQDIINIIKK

Solvent-accessible surface area (backbone atoms only — not comparable to full-atom values): 6234 Å² total; per-residue (Å²): 135,86,86,76,76,88,83,68,73,47,35,46,76,51,76,56,97,69,24,41,42,35,44,30,73,87,43,66,86,57,36,49,78,41,55,51,90,44,52,77,44,79,45,78,48,76,71,75,78,49,71,64,58,55,51,48,27,66,74,66,72,46,84,69,74,78,75,68,37,32,41,39,40,33,36,85,91,46,74,50,75,32,81,55,55,83,56,62,64,68,60,53,50,52,50,52,56,58,76,72,105

Foldseek 3Di:
DDPDPPDDQQWDWDDDPQWTFTHHNVDRVLGDIHRLVFFPAKDWQDDDDPVVNVVCCVVVVPPPPPQAIWIWTQGPVGIRIDGDPRDDVVVVVVRRVVSVD

pLDDT: mean 75.63, std 16.13, range [33.09, 93.25]

Secondary structure (DSSP, 8-state):
-------S-SEEEEEETTEEEEEESS-GGG-EEEEGGGEEEEEEE-----HHHHHHHHHHT-----PPPEEEEEETTEEEEEE--S--HHHHHHHHHHHT-